Protein AF-A0A7Y5WQJ6-F1 (afdb_monomer)

Structure (mmCIF, N/CA/C/O backbone):
data_AF-A0A7Y5WQJ6-F1
#
_entry.id   AF-A0A7Y5WQJ6-F1
#
loop_
_atom_site.group_PDB
_atom_site.id
_atom_site.type_symbol
_atom_site.label_atom_id
_atom_site.label_alt_id
_atom_site.label_comp_id
_atom_site.label_asym_id
_atom_site.label_entity_id
_atom_site.label_seq_id
_atom_site.pdbx_PDB_ins_code
_atom_site.Cartn_x
_atom_site.Cartn_y
_atom_site.Cartn_z
_atom_site.occupancy
_atom_site.B_iso_or_equiv
_atom_site.auth_seq_id
_atom_site.auth_comp_id
_atom_site.auth_asym_id
_atom_site.auth_atom_id
_atom_site.pdbx_PDB_model_num
ATOM 1 N N . MET A 1 1 ? -3.286 -6.438 9.560 1.00 74.62 1 MET A N 1
ATOM 2 C CA . MET A 1 1 ? -3.841 -5.871 8.307 1.00 74.62 1 MET A CA 1
ATOM 3 C C . MET A 1 1 ? -4.862 -4.805 8.656 1.00 74.62 1 MET A C 1
ATOM 5 O O . MET A 1 1 ? -5.559 -4.970 9.646 1.00 74.62 1 MET A O 1
ATOM 9 N N . MET A 1 2 ? -4.964 -3.758 7.839 1.00 83.50 2 MET A N 1
ATOM 10 C CA . MET A 1 2 ? -5.853 -2.605 8.044 1.00 83.50 2 MET A CA 1
ATOM 11 C C . MET A 1 2 ? -7.320 -2.998 8.293 1.00 83.50 2 MET A C 1
ATOM 13 O O . MET A 1 2 ? -7.942 -2.503 9.226 1.00 83.50 2 MET A O 1
ATOM 17 N N . ILE A 1 3 ? -7.823 -3.981 7.535 1.00 86.69 3 ILE A N 1
ATOM 18 C CA . ILE A 1 3 ? -9.160 -4.576 7.708 1.00 86.69 3 ILE A CA 1
ATOM 19 C C . ILE A 1 3 ? -9.353 -5.130 9.126 1.00 86.69 3 ILE A C 1
ATOM 21 O O . ILE A 1 3 ? -10.382 -4.897 9.740 1.00 86.69 3 ILE A O 1
ATOM 25 N N . GLY A 1 4 ? -8.349 -5.811 9.683 1.00 86.19 4 GLY A N 1
ATOM 26 C CA . GLY A 1 4 ? -8.430 -6.376 11.031 1.00 86.19 4 GLY A CA 1
ATOM 27 C C . GLY A 1 4 ? -8.327 -5.343 12.156 1.00 86.19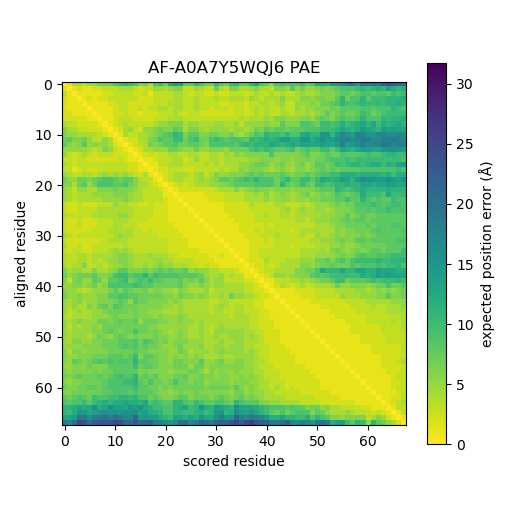 4 GLY A C 1
ATOM 28 O O . GLY A 1 4 ? -8.715 -5.641 13.280 1.00 86.19 4 GLY A O 1
ATOM 29 N N . GLU A 1 5 ? -7.800 -4.143 11.896 1.00 85.75 5 GLU A N 1
ATOM 30 C CA . GLU A 1 5 ? -7.878 -3.026 12.852 1.00 85.75 5 GLU A CA 1
ATOM 31 C C . GLU A 1 5 ? -9.260 -2.368 12.805 1.00 85.75 5 GLU A C 1
ATOM 33 O O . GLU A 1 5 ? -9.833 -2.086 13.853 1.00 85.75 5 GLU A O 1
ATOM 38 N N . ILE A 1 6 ? -9.832 -2.209 11.608 1.00 87.44 6 ILE A N 1
ATOM 39 C CA . ILE A 1 6 ? -11.198 -1.698 11.432 1.00 87.44 6 ILE A CA 1
ATOM 40 C C . ILE A 1 6 ? -12.228 -2.662 12.033 1.00 87.44 6 ILE A C 1
ATOM 42 O O . ILE A 1 6 ? -13.050 -2.243 12.841 1.00 87.44 6 ILE A O 1
ATOM 46 N N . ASN A 1 7 ? -12.164 -3.956 11.702 1.00 90.19 7 ASN A N 1
ATOM 47 C CA . ASN A 1 7 ? -13.147 -4.945 12.154 1.00 90.19 7 ASN A CA 1
ATOM 48 C C . ASN A 1 7 ? -13.156 -5.123 13.677 1.00 90.19 7 ASN A C 1
ATOM 50 O O . ASN A 1 7 ? -14.205 -5.407 14.233 1.00 90.19 7 ASN A O 1
ATOM 54 N N . ARG A 1 8 ? -12.036 -4.877 14.376 1.00 87.81 8 ARG A N 1
ATOM 55 C CA . ARG A 1 8 ? -11.996 -4.886 15.853 1.00 87.81 8 ARG A CA 1
ATOM 56 C C . ARG A 1 8 ? -12.852 -3.801 16.506 1.00 87.81 8 ARG A C 1
ATOM 58 O O . ARG A 1 8 ? -13.117 -3.888 17.699 1.00 87.81 8 ARG A O 1
ATOM 65 N N . ARG A 1 9 ? -13.226 -2.763 15.756 1.00 84.56 9 ARG A N 1
ATOM 66 C CA . ARG A 1 9 ? -14.093 -1.675 16.224 1.00 84.56 9 ARG A CA 1
ATOM 67 C C . ARG A 1 9 ? -15.527 -1.791 15.709 1.00 84.56 9 ARG A C 1
ATOM 69 O O . ARG A 1 9 ? -16.332 -0.914 16.006 1.00 84.56 9 ARG A O 1
ATOM 76 N N . ARG A 1 10 ? -15.841 -2.829 14.930 1.00 85.25 10 ARG A N 1
ATOM 77 C CA . ARG A 1 10 ? -17.171 -3.056 14.359 1.00 85.25 10 ARG A CA 1
ATOM 78 C C . ARG A 1 10 ? -17.889 -4.191 15.078 1.00 85.25 10 ARG A C 1
ATOM 80 O O . ARG A 1 10 ? -17.252 -5.065 15.658 1.00 85.25 10 ARG A O 1
ATOM 87 N N . LEU A 1 11 ? -19.217 -4.158 15.014 1.00 85.19 11 LEU A N 1
ATOM 88 C CA . LEU A 1 11 ? -20.061 -5.294 15.379 1.00 85.19 11 LEU A CA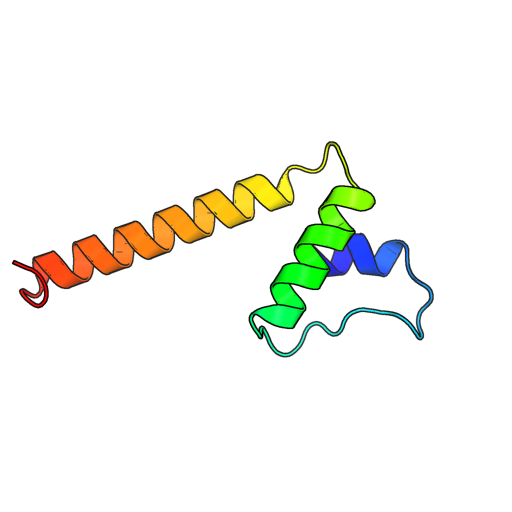 1
ATOM 89 C C . LEU A 1 11 ? -19.852 -6.427 14.366 1.00 85.19 11 LEU A C 1
ATOM 91 O O . LEU A 1 11 ? -19.530 -6.162 13.205 1.00 85.19 11 LEU A O 1
ATOM 95 N N . ASP A 1 12 ? -20.046 -7.671 14.799 1.00 81.12 12 ASP A N 1
ATOM 96 C CA . ASP A 1 12 ? -19.726 -8.856 13.992 1.00 81.12 12 ASP A CA 1
ATOM 97 C C . ASP A 1 12 ? -20.465 -8.894 12.641 1.00 81.12 12 ASP A C 1
ATOM 99 O O . ASP A 1 12 ? -19.862 -9.261 11.632 1.00 81.12 12 ASP A O 1
ATOM 103 N N . ASP A 1 13 ? -21.704 -8.395 12.581 1.00 83.88 13 ASP A N 1
ATOM 104 C CA . ASP A 1 13 ? -22.511 -8.346 11.350 1.00 83.88 13 ASP A CA 1
ATOM 105 C C . ASP A 1 13 ? -22.115 -7.228 10.361 1.00 83.88 13 ASP A C 1
ATOM 107 O O . ASP A 1 13 ? -22.549 -7.243 9.210 1.00 83.88 13 ASP A O 1
ATOM 111 N N . ASP A 1 14 ? -21.279 -6.261 10.764 1.00 85.00 14 ASP A N 1
ATOM 112 C CA . ASP A 1 14 ? -20.835 -5.138 9.910 1.00 85.00 14 ASP A CA 1
ATOM 113 C C . ASP A 1 14 ? -19.338 -5.228 9.548 1.00 85.00 14 ASP A C 1
ATOM 115 O O . ASP A 1 14 ? -18.699 -4.262 9.114 1.00 85.00 14 ASP A O 1
ATOM 119 N N . GLN A 1 15 ? -18.724 -6.397 9.732 1.00 88.00 15 GLN A N 1
ATOM 120 C CA . GLN A 1 15 ? -17.310 -6.581 9.431 1.00 88.00 15 GLN A CA 1
ATOM 121 C C . GLN A 1 15 ? -17.012 -6.484 7.930 1.00 88.00 15 GLN A C 1
ATOM 123 O O . GLN A 1 15 ? -17.705 -7.017 7.062 1.00 88.00 15 GLN A O 1
ATOM 128 N N . VAL A 1 16 ? -15.892 -5.842 7.604 1.00 86.62 16 VAL A N 1
ATOM 129 C CA . VAL A 1 16 ? -15.386 -5.814 6.236 1.00 86.62 16 VAL A CA 1
ATOM 130 C C . VAL A 1 16 ? -14.794 -7.182 5.904 1.00 86.62 16 VAL A C 1
ATOM 132 O O . VAL A 1 16 ? -13.856 -7.641 6.555 1.00 86.62 16 VAL A O 1
ATOM 135 N N . SER A 1 17 ? -15.310 -7.819 4.853 1.00 87.50 17 SER A N 1
ATOM 136 C CA . SER A 1 17 ? -14.785 -9.099 4.364 1.00 87.50 17 SER A CA 1
ATOM 137 C C . SER A 1 17 ? -13.305 -9.002 3.970 1.00 87.50 17 SER A C 1
ATOM 139 O O . SER A 1 17 ? -12.888 -8.053 3.298 1.00 87.50 17 SER A O 1
ATOM 141 N N . TYR A 1 18 ? -12.522 -10.029 4.305 1.00 87.88 18 TYR A N 1
ATOM 142 C CA . TYR A 1 18 ? -11.119 -10.164 3.893 1.00 87.88 18 TYR A CA 1
ATOM 143 C C . TYR A 1 18 ? -10.949 -10.558 2.416 1.00 87.88 18 TYR A C 1
ATOM 145 O O . TYR A 1 18 ? -9.856 -10.418 1.873 1.00 87.88 18 TYR A O 1
ATOM 153 N N . PHE A 1 19 ? -12.013 -11.024 1.750 1.00 86.88 19 PHE A N 1
ATOM 154 C CA . PHE A 1 19 ? -11.955 -11.512 0.371 1.00 86.88 19 PHE A CA 1
ATOM 155 C C . PHE A 1 19 ? -12.309 -10.442 -0.654 1.00 86.88 19 PHE A C 1
ATOM 157 O O . PHE A 1 19 ? -13.265 -9.687 -0.478 1.00 86.88 19 PHE A O 1
ATOM 164 N N . GLY A 1 20 ? -11.573 -10.425 -1.763 1.00 80.31 20 GLY A N 1
ATOM 165 C CA . GLY A 1 20 ? -11.797 -9.501 -2.869 1.00 80.31 20 GLY A CA 1
ATOM 166 C C . GLY A 1 20 ? -11.246 -8.109 -2.570 1.00 80.31 20 GLY A C 1
ATOM 167 O O . GLY A 1 20 ? -11.669 -7.439 -1.624 1.00 80.31 20 GLY A O 1
ATOM 168 N N . PHE A 1 21 ? -10.315 -7.670 -3.413 1.00 81.00 21 PHE A N 1
ATOM 169 C CA . PHE A 1 21 ? -9.678 -6.359 -3.345 1.00 81.00 21 PHE A CA 1
ATOM 170 C C . PHE A 1 21 ? -10.037 -5.555 -4.592 1.00 81.00 21 PHE A C 1
ATOM 172 O O . PHE A 1 21 ? -9.249 -5.398 -5.516 1.00 81.00 21 PHE A O 1
ATOM 179 N N . THR A 1 22 ? -11.275 -5.0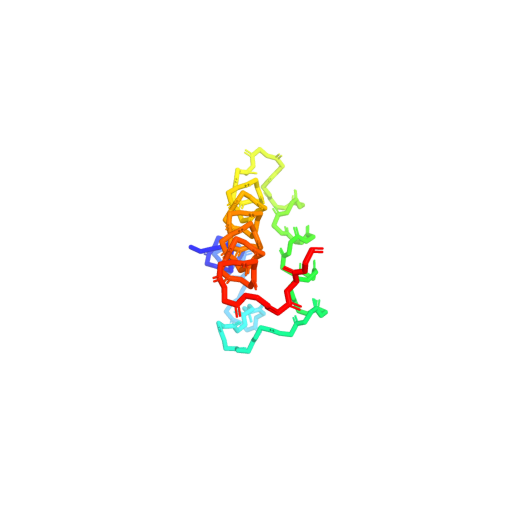70 -4.631 1.00 87.25 22 THR A N 1
ATOM 180 C CA . THR A 1 22 ? -11.717 -4.124 -5.662 1.00 87.25 22 THR A CA 1
ATOM 181 C C . THR A 1 22 ? -11.331 -2.703 -5.269 1.00 87.25 22 THR A C 1
ATOM 183 O O . THR A 1 22 ? -11.363 -2.370 -4.081 1.00 87.25 22 THR A O 1
ATOM 186 N N . PHE A 1 23 ? -11.076 -1.839 -6.250 1.00 84.56 23 PHE A N 1
ATOM 187 C CA . PHE A 1 23 ? -10.719 -0.441 -6.001 1.00 84.56 23 PHE A CA 1
ATOM 188 C C . PHE A 1 23 ? -11.710 0.317 -5.084 1.00 84.56 23 PHE A C 1
ATOM 190 O O . PHE A 1 23 ? -11.251 0.887 -4.092 1.00 84.56 23 PHE A O 1
ATOM 197 N N . PRO A 1 24 ? -13.046 0.253 -5.281 1.00 88.12 24 PRO A N 1
ATOM 198 C CA . PRO A 1 24 ? -13.991 0.965 -4.409 1.00 88.12 24 PRO A CA 1
ATOM 199 C C . PRO A 1 24 ? -13.942 0.478 -2.955 1.00 88.12 24 PRO A C 1
ATOM 201 O O . PRO A 1 24 ? -13.961 1.265 -2.009 1.00 88.12 24 PRO A O 1
ATOM 204 N N . LYS A 1 25 ? -13.817 -0.840 -2.765 1.00 87.69 25 LYS A N 1
ATOM 205 C CA . LYS A 1 25 ? -13.673 -1.447 -1.437 1.00 87.69 25 LYS A CA 1
ATOM 206 C C . LYS A 1 25 ? -12.394 -0.984 -0.744 1.00 87.69 25 LYS A C 1
ATOM 208 O O . LYS A 1 25 ? -12.427 -0.669 0.442 1.00 87.69 25 LYS A O 1
ATOM 213 N N . MET A 1 26 ? -11.290 -0.900 -1.484 1.00 86.19 26 MET A N 1
ATOM 214 C CA . MET A 1 26 ? -10.027 -0.389 -0.958 1.00 86.19 26 MET A CA 1
ATOM 215 C C . MET A 1 26 ? -10.155 1.069 -0.523 1.00 86.19 26 MET A C 1
ATOM 217 O O . MET A 1 26 ? -9.791 1.386 0.605 1.00 86.19 26 MET A O 1
ATOM 221 N N . GLN A 1 27 ? -10.748 1.938 -1.346 1.00 89.44 27 GLN A N 1
ATOM 222 C CA . GLN A 1 27 ? -10.984 3.334 -0.960 1.00 89.44 27 GLN A CA 1
ATOM 223 C C . GLN A 1 27 ? -11.795 3.447 0.337 1.00 89.44 27 GLN A C 1
ATOM 225 O O . GLN A 1 27 ? -11.416 4.207 1.228 1.00 89.44 27 GLN A O 1
ATOM 230 N N . ARG A 1 28 ? -12.858 2.642 0.480 1.00 89.06 28 ARG A N 1
ATOM 231 C CA . ARG A 1 28 ? -13.668 2.602 1.705 1.00 89.06 28 ARG A CA 1
ATOM 232 C C . ARG A 1 28 ? -12.845 2.177 2.923 1.00 89.06 28 ARG A C 1
ATOM 234 O O . ARG A 1 28 ? -12.904 2.848 3.945 1.00 89.06 28 ARG A O 1
ATOM 241 N N . ILE A 1 29 ? -12.042 1.116 2.807 1.00 89.25 29 ILE A N 1
ATOM 242 C CA . ILE A 1 29 ? -11.161 0.641 3.889 1.00 89.25 29 ILE A CA 1
ATOM 243 C C . ILE A 1 29 ? -10.160 1.733 4.298 1.00 89.25 29 ILE A C 1
ATOM 245 O O . ILE A 1 29 ? -9.984 1.986 5.486 1.00 89.25 29 ILE A O 1
ATOM 249 N N . PHE A 1 30 ? -9.525 2.410 3.340 1.00 88.00 30 PHE A N 1
ATOM 250 C CA . PHE A 1 30 ? -8.556 3.472 3.631 1.00 88.00 30 PHE A CA 1
ATOM 251 C C . PHE A 1 30 ? -9.196 4.687 4.314 1.00 88.00 30 PHE A C 1
ATOM 253 O O . PHE A 1 30 ? -8.639 5.209 5.284 1.00 88.00 30 PHE A O 1
ATOM 260 N N . ALA A 1 31 ? -10.362 5.127 3.833 1.00 88.00 31 ALA A N 1
ATOM 261 C CA . ALA A 1 31 ? -11.107 6.228 4.438 1.00 88.00 31 ALA A CA 1
ATOM 262 C C . ALA A 1 31 ? -11.513 5.895 5.883 1.00 88.00 31 ALA A C 1
ATOM 264 O O . ALA A 1 31 ? -11.242 6.672 6.801 1.00 88.00 31 ALA A O 1
ATOM 265 N N . GLU A 1 32 ? -12.068 4.700 6.095 1.00 89.25 32 GLU A N 1
ATOM 266 C CA . GLU A 1 32 ? -12.495 4.217 7.409 1.00 89.25 32 GLU A CA 1
ATOM 267 C C . GLU A 1 32 ? -11.318 4.111 8.386 1.00 89.25 32 GLU A C 1
ATOM 269 O O . GLU A 1 32 ? -11.393 4.557 9.535 1.00 89.25 32 GLU A O 1
ATOM 274 N N . TYR A 1 33 ? -10.198 3.554 7.917 1.00 88.75 33 TYR A N 1
ATOM 275 C CA . TYR A 1 33 ? -8.987 3.425 8.712 1.00 88.75 33 TYR A CA 1
ATOM 276 C C . TYR A 1 33 ? -8.459 4.789 9.146 1.00 88.75 33 TYR A C 1
ATOM 278 O O . TYR A 1 33 ? -8.138 4.980 10.315 1.00 88.75 33 TYR A O 1
ATOM 286 N N . ARG A 1 34 ? -8.394 5.754 8.219 1.00 87.19 34 ARG A N 1
ATOM 287 C CA . ARG A 1 34 ? -7.913 7.109 8.504 1.00 87.19 34 ARG A CA 1
ATOM 288 C C . ARG A 1 34 ? -8.817 7.839 9.498 1.00 87.19 34 ARG A C 1
ATOM 290 O O . ARG A 1 34 ? -8.300 8.566 10.340 1.00 87.19 34 ARG A O 1
ATOM 297 N N . SER A 1 35 ? -10.130 7.617 9.426 1.00 88.00 35 SER A N 1
ATOM 298 C CA . SER A 1 35 ? -11.090 8.160 10.393 1.00 88.00 35 SER A CA 1
ATOM 299 C C . SER A 1 35 ? -10.935 7.526 11.779 1.00 88.00 35 SER A C 1
ATOM 301 O O . SER A 1 35 ? -10.954 8.219 12.791 1.00 88.00 35 SER A O 1
ATOM 303 N N . SER A 1 36 ? -10.759 6.204 11.839 1.00 85.69 36 SER A N 1
ATOM 304 C CA . SER A 1 36 ? -10.687 5.458 13.103 1.00 85.69 36 SER A CA 1
ATOM 305 C C . SER A 1 36 ? -9.323 5.566 13.797 1.00 85.69 36 SER A C 1
ATOM 307 O O . SER A 1 36 ? -9.238 5.493 15.026 1.00 85.69 36 SER A O 1
ATOM 309 N N . TYR A 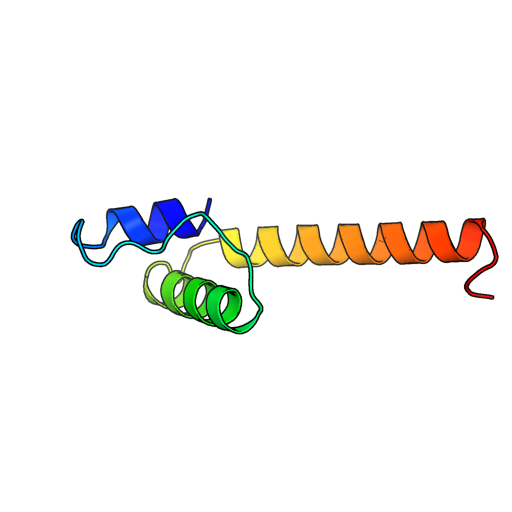1 37 ? -8.256 5.737 13.016 1.00 86.62 37 TYR A N 1
ATOM 310 C CA . TYR A 1 37 ? -6.863 5.762 13.456 1.00 86.62 37 TYR A CA 1
ATOM 311 C C . TYR A 1 37 ? -6.127 6.955 12.820 1.00 86.62 37 TYR A C 1
ATOM 313 O O . TYR A 1 37 ? -5.308 6.766 11.917 1.00 86.62 37 TYR A O 1
ATOM 321 N N . PRO A 1 38 ? -6.366 8.194 13.292 1.00 80.69 38 PRO A N 1
ATOM 322 C CA . PRO A 1 38 ? -5.744 9.395 12.722 1.00 80.69 38 PRO A CA 1
ATOM 323 C C . PRO A 1 38 ? -4.212 9.409 12.862 1.00 80.69 38 PRO A C 1
ATOM 325 O O . PRO A 1 38 ? -3.520 9.984 12.026 1.00 80.69 38 PRO A O 1
ATOM 328 N N . SER A 1 39 ? -3.671 8.732 13.879 1.00 85.94 39 SER A N 1
ATOM 329 C CA . SER A 1 39 ? -2.231 8.504 14.073 1.00 85.94 39 SER A CA 1
ATOM 330 C C . SER A 1 39 ? -1.723 7.185 13.465 1.00 85.94 39 SER A C 1
ATOM 332 O O . SER A 1 39 ? -0.540 6.857 13.585 1.00 85.94 39 SER A O 1
ATOM 334 N N . GLY A 1 40 ? -2.601 6.409 12.820 1.00 82.44 40 GLY A N 1
ATOM 335 C CA . GLY A 1 40 ? -2.294 5.099 12.255 1.00 82.44 40 GLY A CA 1
ATOM 336 C C . GLY A 1 40 ? -1.335 5.189 11.068 1.00 82.44 40 GLY A C 1
ATOM 337 O O . GLY A 1 40 ? -1.554 5.937 10.114 1.00 82.44 40 GLY A O 1
ATOM 338 N N . ARG A 1 41 ? -0.269 4.383 11.096 1.00 87.88 41 ARG A N 1
ATOM 339 C CA . ARG A 1 41 ? 0.789 4.393 10.068 1.00 87.88 41 ARG A CA 1
ATOM 340 C C . ARG A 1 41 ? 0.581 3.372 8.948 1.00 87.88 41 ARG A C 1
ATOM 342 O O . ARG A 1 41 ? 1.319 3.405 7.968 1.00 87.88 41 ARG A O 1
ATOM 349 N N . LEU A 1 42 ? -0.431 2.500 9.034 1.00 87.56 42 LEU A N 1
ATOM 350 C CA . LEU A 1 42 ? -0.667 1.471 8.010 1.00 87.56 42 LEU A CA 1
ATOM 351 C C . LEU A 1 42 ? -0.961 2.058 6.622 1.00 87.56 42 LEU A C 1
ATOM 353 O O . LEU A 1 42 ? -0.530 1.478 5.632 1.00 87.56 42 LEU A O 1
ATOM 357 N N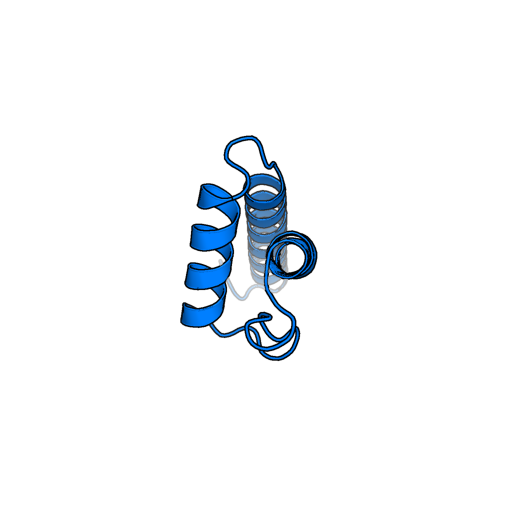 . ASN A 1 43 ? -1.611 3.226 6.546 1.00 84.38 43 ASN A N 1
ATOM 358 C CA . ASN A 1 43 ? -1.783 3.978 5.295 1.00 84.38 43 ASN A CA 1
ATOM 359 C C . ASN 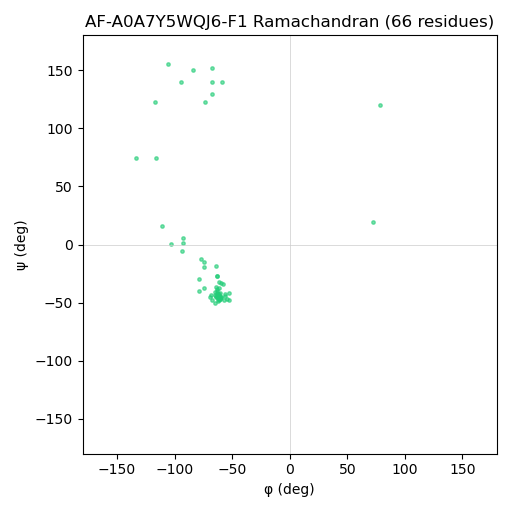A 1 43 ? -0.438 4.246 4.599 1.00 84.38 43 ASN A C 1
ATOM 361 O O . ASN A 1 43 ? -0.298 4.045 3.395 1.00 84.38 43 ASN A O 1
ATOM 365 N N . LEU A 1 44 ? 0.548 4.702 5.378 1.00 86.38 44 LEU A N 1
ATOM 366 C CA . LEU A 1 44 ? 1.872 5.060 4.883 1.00 86.38 44 LEU A CA 1
ATOM 367 C C . LEU A 1 44 ? 2.637 3.816 4.433 1.00 86.38 44 LEU A C 1
ATOM 369 O O . LEU A 1 44 ? 3.212 3.812 3.350 1.00 86.38 44 LEU A O 1
ATOM 373 N N . TYR A 1 45 ? 2.605 2.744 5.227 1.00 89.88 45 TYR A N 1
ATOM 374 C CA . TYR A 1 45 ? 3.245 1.484 4.846 1.00 89.88 45 TYR A CA 1
ATOM 375 C C . TYR A 1 45 ? 2.620 0.872 3.591 1.00 89.88 45 TYR A C 1
ATOM 377 O O . TYR A 1 45 ? 3.351 0.372 2.741 1.00 89.88 45 TYR A O 1
ATOM 385 N N . ALA A 1 46 ? 1.297 0.958 3.431 1.00 87.38 46 ALA A N 1
ATOM 386 C CA . ALA A 1 46 ? 0.627 0.495 2.221 1.00 87.38 46 ALA A CA 1
ATOM 387 C C . ALA A 1 46 ? 1.032 1.319 0.986 1.00 87.38 46 ALA A C 1
ATOM 389 O O . ALA A 1 46 ? 1.290 0.743 -0.068 1.00 87.38 46 ALA A O 1
ATOM 390 N N . LEU A 1 47 ? 1.153 2.645 1.125 1.00 87.62 47 LEU A N 1
ATOM 391 C CA . LEU A 1 47 ? 1.636 3.516 0.051 1.00 87.62 47 LEU A CA 1
ATOM 392 C C . LEU A 1 47 ? 3.091 3.204 -0.327 1.00 87.62 47 LEU A C 1
ATOM 394 O O . LEU A 1 47 ? 3.401 3.096 -1.509 1.00 87.62 47 LEU A O 1
ATOM 398 N N . LEU A 1 48 ? 3.970 3.020 0.662 1.00 93.12 48 LEU A N 1
ATOM 399 C CA . LEU A 1 48 ? 5.370 2.656 0.431 1.00 93.12 48 LEU A CA 1
ATOM 400 C C . LEU A 1 48 ? 5.491 1.295 -0.259 1.00 93.12 48 LEU A C 1
ATOM 402 O O . LEU A 1 48 ? 6.227 1.171 -1.233 1.00 93.12 48 LEU A O 1
ATOM 406 N N . ALA A 1 49 ? 4.738 0.291 0.195 1.00 92.31 49 ALA A N 1
ATOM 407 C CA . ALA A 1 49 ? 4.717 -1.027 -0.432 1.00 92.31 49 ALA A CA 1
ATOM 408 C C . ALA A 1 49 ? 4.221 -0.959 -1.885 1.00 92.31 49 ALA A C 1
ATOM 410 O O . ALA A 1 49 ? 4.818 -1.575 -2.766 1.00 92.31 49 ALA A O 1
ATOM 411 N N . PHE A 1 50 ? 3.173 -0.171 -2.151 1.00 89.62 50 PHE A N 1
ATOM 412 C CA . PHE A 1 50 ? 2.683 0.057 -3.509 1.00 89.62 50 PHE A CA 1
ATOM 413 C C . PHE A 1 50 ? 3.735 0.746 -4.385 1.00 89.62 50 PHE A C 1
ATOM 415 O O . PHE A 1 50 ? 3.988 0.296 -5.499 1.00 89.62 50 PHE A O 1
ATOM 422 N N . ALA A 1 51 ? 4.395 1.787 -3.874 1.00 94.19 51 ALA A N 1
ATOM 423 C CA . ALA A 1 51 ? 5.446 2.494 -4.600 1.00 94.19 51 ALA A CA 1
ATOM 424 C C . ALA A 1 51 ? 6.626 1.572 -4.943 1.00 94.19 51 ALA A C 1
ATOM 426 O O . ALA A 1 51 ? 7.086 1.568 -6.082 1.00 94.19 51 ALA A O 1
ATOM 427 N N . VAL A 1 52 ? 7.072 0.744 -3.991 1.00 97.44 52 VAL A N 1
ATOM 428 C CA . VAL A 1 52 ? 8.129 -0.256 -4.214 1.00 97.44 52 VAL A CA 1
ATOM 429 C C . VAL A 1 52 ? 7.702 -1.288 -5.256 1.00 97.44 52 VAL A C 1
ATOM 431 O O . VAL A 1 52 ? 8.490 -1.616 -6.139 1.00 97.44 52 VAL A O 1
ATOM 434 N N . ALA A 1 53 ? 6.458 -1.770 -5.203 1.00 95.44 53 ALA A N 1
ATOM 435 C CA . ALA A 1 53 ? 5.940 -2.717 -6.186 1.00 95.44 53 ALA A CA 1
ATOM 436 C C . ALA A 1 53 ? 5.894 -2.113 -7.599 1.00 95.44 53 ALA A C 1
ATOM 438 O O . ALA A 1 53 ? 6.352 -2.745 -8.549 1.00 95.44 53 ALA A O 1
ATOM 439 N N . VAL A 1 54 ? 5.400 -0.878 -7.739 1.00 96.00 54 VAL A N 1
ATOM 440 C CA . VAL A 1 54 ? 5.380 -0.162 -9.024 1.00 96.00 54 VAL A CA 1
ATOM 441 C C . VAL A 1 54 ? 6.798 0.069 -9.538 1.00 96.00 54 VAL A C 1
ATOM 443 O O . VAL A 1 54 ? 7.066 -0.215 -10.701 1.00 96.00 54 VAL A O 1
ATOM 446 N N . ALA A 1 55 ? 7.723 0.515 -8.686 1.00 97.19 55 ALA A N 1
ATOM 447 C CA . ALA A 1 55 ? 9.120 0.700 -9.068 1.00 97.19 55 ALA A CA 1
ATOM 448 C C . ALA A 1 55 ? 9.753 -0.617 -9.541 1.00 97.19 55 ALA A C 1
ATOM 450 O O . ALA A 1 55 ? 10.387 -0.647 -10.591 1.00 97.19 55 ALA A O 1
ATOM 451 N N . GLY A 1 56 ? 9.526 -1.717 -8.817 1.00 97.25 56 GLY A N 1
ATOM 452 C CA . GLY A 1 56 ? 9.998 -3.046 -9.205 1.00 97.25 56 GLY A CA 1
ATOM 453 C C . GLY A 1 56 ? 9.430 -3.513 -10.547 1.00 97.25 56 GLY A C 1
ATOM 454 O O . GLY A 1 56 ? 10.176 -4.035 -11.374 1.00 97.25 56 GLY A O 1
ATOM 455 N N . LEU A 1 57 ? 8.139 -3.275 -10.804 1.00 96.94 57 LEU A N 1
ATOM 456 C CA . LEU A 1 57 ? 7.512 -3.572 -12.095 1.00 96.94 57 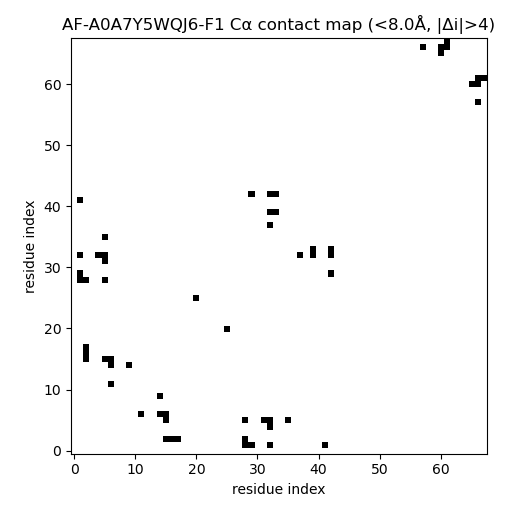LEU A CA 1
ATOM 457 C C . LEU A 1 57 ? 8.113 -2.738 -13.230 1.00 96.94 57 LEU A C 1
ATOM 459 O O . LEU A 1 57 ? 8.432 -3.297 -14.275 1.00 96.94 57 LEU A O 1
ATOM 463 N N . VAL A 1 58 ? 8.312 -1.433 -13.021 1.00 96.62 58 VAL A N 1
ATOM 464 C CA . VAL A 1 58 ? 8.930 -0.542 -14.016 1.00 96.62 58 VAL A CA 1
ATOM 465 C C . VAL A 1 58 ? 10.366 -0.969 -14.309 1.00 96.62 58 VAL A C 1
ATOM 467 O O . VAL A 1 58 ? 10.711 -1.141 -15.471 1.00 96.62 58 VAL A O 1
ATOM 470 N N . ILE A 1 59 ? 11.181 -1.212 -13.277 1.00 97.19 59 ILE A N 1
ATOM 471 C CA . ILE A 1 59 ? 12.562 -1.696 -13.433 1.00 97.19 59 ILE A CA 1
ATOM 472 C C . ILE A 1 59 ? 12.572 -3.000 -14.227 1.00 97.19 59 ILE A C 1
ATOM 474 O O . ILE A 1 59 ? 13.318 -3.122 -15.192 1.00 97.19 59 ILE A O 1
ATOM 478 N N . THR A 1 60 ? 11.708 -3.950 -13.863 1.00 97.06 60 THR A N 1
ATOM 479 C CA . THR A 1 60 ? 11.612 -5.233 -14.567 1.00 97.06 60 THR A CA 1
ATOM 480 C C . THR A 1 60 ? 11.240 -5.020 -16.030 1.00 97.06 60 THR A C 1
ATOM 482 O O . THR A 1 60 ? 11.908 -5.574 -16.896 1.00 97.06 60 THR A O 1
ATOM 485 N N . ALA A 1 61 ? 10.231 -4.189 -16.312 1.00 96.81 61 ALA A N 1
ATOM 486 C CA . ALA A 1 61 ? 9.775 -3.872 -17.663 1.00 96.81 61 ALA A CA 1
ATOM 487 C C . ALA A 1 61 ? 10.867 -3.207 -18.519 1.00 96.81 61 ALA A C 1
ATOM 489 O O . ALA A 1 61 ? 10.978 -3.523 -19.703 1.00 96.81 61 ALA A O 1
ATOM 490 N N . VAL A 1 62 ? 11.694 -2.344 -17.923 1.00 96.75 62 VAL A N 1
ATOM 491 C CA . VAL A 1 62 ? 12.871 -1.752 -18.579 1.00 96.75 62 VAL A CA 1
ATOM 492 C C . VAL A 1 62 ? 13.934 -2.817 -18.852 1.00 96.75 62 VAL A C 1
ATOM 494 O O . VAL A 1 62 ? 14.413 -2.933 -19.975 1.00 96.75 62 VAL A O 1
ATOM 497 N N . CYS A 1 63 ? 14.268 -3.655 -17.865 1.00 96.62 63 CYS A N 1
ATOM 498 C CA . CYS A 1 63 ? 15.273 -4.712 -18.025 1.00 96.62 63 CYS A CA 1
ATOM 499 C C . CYS A 1 63 ? 14.915 -5.725 -19.122 1.00 96.62 63 CYS A C 1
ATOM 501 O O . CYS A 1 63 ? 15.812 -6.250 -19.776 1.00 96.62 63 CYS A O 1
ATOM 503 N N . ILE A 1 64 ? 13.624 -5.999 -19.326 1.00 97.00 64 ILE A N 1
ATOM 504 C CA . ILE A 1 64 ? 13.144 -6.907 -20.379 1.00 97.00 64 ILE A CA 1
ATOM 505 C C . ILE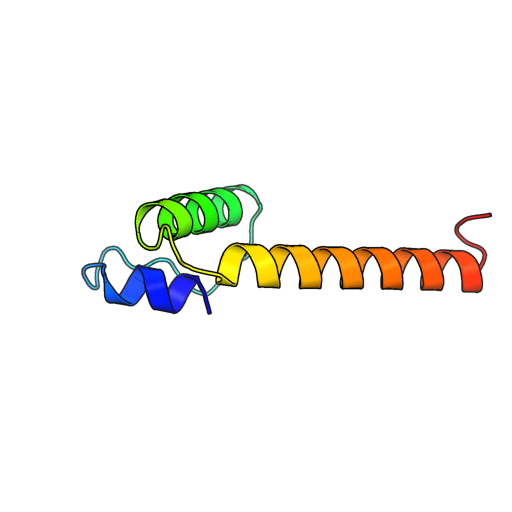 A 1 64 ? 12.784 -6.184 -21.687 1.00 97.00 64 ILE A C 1
ATOM 507 O O . ILE A 1 64 ? 12.277 -6.819 -22.608 1.00 97.00 64 ILE A O 1
ATOM 511 N N . GLY A 1 65 ? 13.042 -4.875 -21.783 1.00 92.81 65 GLY A N 1
ATOM 512 C CA . GLY A 1 65 ? 12.880 -4.096 -23.013 1.00 92.81 65 GLY A CA 1
ATOM 513 C C . GLY A 1 65 ? 11.431 -3.819 -23.425 1.00 92.81 65 GLY A C 1
ATOM 514 O O . GLY A 1 65 ? 11.183 -3.513 -24.587 1.00 92.81 65 GLY A O 1
ATOM 515 N N . ILE A 1 66 ? 10.467 -3.927 -22.504 1.00 93.50 66 ILE A N 1
ATOM 516 C CA . ILE A 1 66 ? 9.074 -3.514 -22.755 1.00 93.50 66 ILE A CA 1
ATOM 517 C C . ILE A 1 66 ? 8.957 -1.986 -22.749 1.00 93.50 66 ILE A C 1
ATOM 519 O O . ILE A 1 66 ? 8.180 -1.423 -23.517 1.00 93.50 66 ILE A O 1
ATOM 523 N N . ILE A 1 67 ? 9.711 -1.324 -21.868 1.00 83.25 67 ILE A N 1
ATOM 524 C CA . ILE A 1 67 ? 9.765 0.136 -21.749 1.00 83.25 67 ILE A CA 1
ATOM 525 C C . ILE A 1 67 ? 11.198 0.564 -22.080 1.00 83.25 67 ILE A C 1
ATOM 527 O O . ILE A 1 67 ? 12.133 0.058 -21.461 1.00 83.25 67 ILE A O 1
ATOM 531 N N . GLY A 1 68 ? 11.346 1.441 -23.077 1.00 64.31 68 GLY A N 1
ATOM 532 C CA . GLY A 1 68 ? 12.621 1.995 -23.547 1.00 64.31 68 GLY A CA 1
ATOM 533 C C . GLY A 1 68 ? 12.882 3.385 -22.995 1.00 64.31 68 GLY A C 1
ATOM 534 O O . GLY A 1 68 ? 11.948 4.214 -23.075 1.00 64.31 68 GLY A O 1
#

Mean predicted aligned error: 5.51 Å

Foldseek 3Di:
DLQVVLQVVDDPVPRDDPDDDDPVSVVVSLVSSCVVCVVDCVNVVVVVVVVVVVVVVVVVCVVVPVDD

Radius of gyration: 15.88 Å; Cα contacts (8 Å, |Δi|>4): 30; chains: 1; bounding box: 38×21×40 Å

Sequence (68 aa):
MMIGEINRRRLDDDQVSYFGFTFPKMQRIFAEYRSSYPSGRLNLYALLAFAVAVAGLVITAVCIGIIG

Secon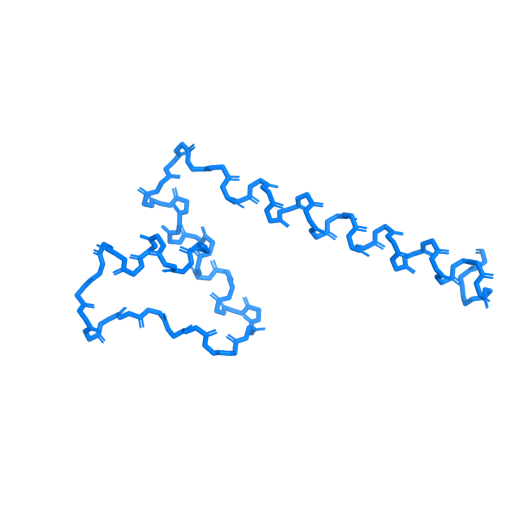dary structure (DSSP, 8-state):
-HHHHHHTTS-GGGPPPSS---HHHHHHHHHHHHHH-TT--HHHHHHHHHHHHHHHHHHHHHHTTS--

pLDDT: mean 88.38, std 5.8, range [64.31, 97.44]

Nearest PDB structures (foldseek):
  3eee-assembly4_D  TM=4.093E-01  e=2.950E+00  Caldanaerobacter subterraneus subsp. tengcongensis

Solvent-accessible surface area (backbone atoms only — not comparable to full-atom values): 4172 Å² total; per-residue (Å²): 106,72,61,63,60,51,35,73,77,42,58,84,94,70,47,72,72,92,70,80,89,49,70,71,59,50,53,51,52,54,53,52,40,47,71,78,33,78,87,55,58,64,66,57,54,50,50,52,52,49,50,52,51,51,50,51,50,51,53,50,34,38,76,72,62,77,47,131